Protein 3NMR (pdb70)

Sequence (165 aa):
SDAIKFVGQVPRTWSEKDLRELFEQYGAVYEINVLRDRSQNPPQSKGCCFVTFYTRKAALEAQNALHNKVLPGHHPIQKPADSEKNNAVEDRKLFIGISKKCTENDIRVFSSFGQIEECRILRGPDGLSRGCAFVTFTTRAAQTAIKAHQAQTEGCSSPVVKFAD

GO terms:
  GO:0005515 protein binding (F, IPI)
  GO:0097356 perinucleolar compartment (C, IDA)
  GO:0005634 nucleus (C, IDA)
  GO:0010494 cytoplasmic stress granule (C, IDA)
  GO:0003730 mRNA 3'-UTR binding (F, IDA)
  GO:0016441 post-transcriptional gene silencing (P, IDA)
  GO:0010628 positive regulation of gene expression (P, IMP)
  GO:0010629 negative regulation of gene expression (P, IMP)
  GO:0050727 regulation of inflammatory response (P, IMP)
  GO:0003723 RNA binding (F, IDA)
  GO:0043484 regulation of RNA splicing (P, IDA)
  GO:0005634 nucleus (C, TAS)
  GO:0003723 RNA binding (F, TAS)
  GO:0006397 mRNA processing (P, TAS)
  GO:0003729 mRNA binding (F, IDA)
  GO:0005654 nucleoplasm (C, IDA)
  GO:0036002 pre-mRNA binding (F, IDA)
  GO:0042835 BRE binding (F, IDA)
  GO:0006376 mRNA splice site recognition (P, IDA)
  GO:0016020 membrane (C, HDA)

Nearest PDB structures (foldseek):
  3nnc-assembly1_A  TM=1.005E+00  e=6.918E-32  Homo sapiens
  4lmz-assembly1_A  TM=9.917E-01  e=1.136E-26  Homo sapiens
  3nnh-assembly1_C  TM=9.851E-01  e=3.647E-14  Homo sapiens
  1cvj-assembly3_C  TM=4.191E-01  e=1.467E-10  Homo sapiens
  1up1-assembly1_A  TM=4.622E-01  e=4.272E-10  Homo sapiens

Foldseek 3Di:
DAKFKKKALADFPDDQVNVCVLLVVQAHWDDKAFDWDPPDPDITGPRMIMIMGRDVNSVVRSCVVFAQPRPPDDTTMHDTDPVVDDQPQLLQKKKFQADQVDDQVNVCVLVVVAAWPDKDFDADPVRTGPRMMMTGHPHSNLVVSQVCAQPACVVDPGRGIDRDD

Secondary structure (DSSP, 8-state):
---B--EES--TT--HHHHHHHHHTTS-EEEEEEEEE-SSSSPEEEEEEEEEESSHHHHHHHHHHH---------------GGG--S-GGGSEEEE---TT--HHHHH--GGGS-EEEEEEEE-TTS-EEEEEEEEESS---HHHHH---S-----S---EEE--

Radius of gyration: 23.55 Å; Cα contacts (8 Å, |Δi|>4): 307; chains: 1; bounding box: 34×36×66 Å

B-factor: mean 32.07, std 10.07, range [17.01, 76.95]

InterPro domains:
  IPR000504 RNA recognition motif domain [PF00076] (19-84)
  IPR000504 RNA recognition motif domain [PF00076] (110-174)
  IPR000504 RNA recognition motif domain [PF00076] (403-473)
  IPR000504 RNA recognition motif domain [PS50102] (16-99)
  IPR000504 RNA recognition motif domain [PS50102] (108-188)
  IPR000504 RNA recognition motif domain [PS50102] (401-479)
  IPR000504 RNA recognition motif domain [SM00360] (17-95)
  IPR000504 RNA recognition motif domain [SM00360] (109-184)
  IPR000504 RNA recognition motif domain [SM00360] (402-475)
  IPR012677 Nucleotide-binding alpha-beta plait domain superfamily [G3DSA:3.30.70.330] (4-104)
  IPR012677 Nucleotide-binding alpha-beta plait domain superfamily [G3DSA:3.30.70.330] (105-187)
  IPR012677 Nucleotide-binding alpha-beta plait domain superfamily [G3DSA:3.30.70.330] (378-485)
  IPR034196 CELF1/2, RNA recognition motif 1 [cd12631] (15-98)
  IPR034198 CELF1/2, RNA recognition motif 2 [cd12634] (107-187)
  IPR034199 CELF1/2, RNA recognition motif 3 [cd12638] (394-485)
  IPR035979 RNA-binding domain superfamily [SSF54928] (7-102)
  IPR035979 RNA-binding domain superfamily [SSF54928] (107-482)

CATH classification: 3.30.70.330 (+1 more: 3.30.70.330)

Organism: Homo sapiens (NCBI:txid9606)

Solvent-accessible surface area: 10587 Å² total

Structure (mmCIF, N/CA/C/O backbone):
data_3NMR
#
_entry.id   3NMR
#
_cell.length_a   47.548
_cell.length_b   70.012
_cell.length_c   132.209
_cell.angle_alpha   90.00
_cell.angle_beta   90.00
_cell.angle_gamma   90.00
#
_symmetry.space_group_name_H-M   'I 2 2 2'
#
loop_
_entity.id
_entity.type
_entity.pdbx_description
1 polymer 'CUGBP Elav-like family member 1'
2 polymer "RNA (5'-R(*GP*UP*UP*GP*UP*UP*UP*UP*GP*UP*UP*U)-3')"
3 water water
#
loop_
_atom_site.group_PDB
_atom_site.id
_atom_site.type_symbol
_atom_site.label_atom_id
_atom_site.label_alt_id
_atom_site.label_comp_id
_atom_site.label_asym_id
_atom_site.label_entity_id
_atom_site.label_seq_id
_atom_site.pdbx_PDB_ins_code
_atom_site.Cartn_x
_atom_site.Cartn_y
_atom_site.Cartn_z
_atom_site.occupancy
_atom_site.B_iso_or_equiv
_atom_site.auth_seq_id
_atom_site.auth_comp_id
_atom_site.auth_asym_id
_atom_site.auth_atom_id
_atom_site.pdbx_PDB_model_num
ATOM 1 N N . SER A 1 1 ? 10.336 5.265 86.529 1.00 46.45 13 SER A N 1
ATOM 2 C CA . SER A 1 1 ? 11.075 5.118 85.229 1.00 46.62 13 SER A CA 1
ATOM 3 C C . SER A 1 1 ? 12.594 5.111 85.381 1.00 45.51 13 SER A C 1
ATOM 4 O O . SER A 1 1 ? 13.102 4.659 86.394 1.00 46.68 13 SER A O 1
ATOM 7 N N . ASP A 1 2 ? 13.311 5.579 84.359 1.00 44.30 14 ASP A N 1
ATOM 8 C CA . ASP A 1 2 ? 14.784 5.659 84.373 1.00 42.85 14 ASP A CA 1
ATOM 9 C C . ASP A 1 2 ? 15.228 6.942 85.100 1.00 40.00 14 ASP A C 1
ATOM 10 O O . ASP A 1 2 ? 14.385 7.771 85.412 1.00 39.97 14 ASP A O 1
ATOM 15 N N . ALA A 1 3 ? 16.524 7.108 85.369 1.00 36.61 15 ALA A N 1
ATOM 16 C CA . ALA A 1 3 ? 16.988 8.162 86.283 1.00 34.47 15 ALA A CA 1
ATOM 17 C C . ALA A 1 3 ? 16.762 9.543 85.700 1.00 32.34 15 ALA A C 1
ATOM 18 O O . ALA A 1 3 ? 16.849 9.735 84.490 1.00 31.04 15 ALA A O 1
ATOM 20 N N . ILE A 1 4 ? 16.470 10.520 86.552 1.00 30.20 16 ILE A N 1
ATOM 21 C CA . ILE A 1 4 ? 16.246 11.860 86.032 1.00 29.06 16 ILE A CA 1
ATOM 22 C C . ILE A 1 4 ? 16.608 12.929 87.054 1.00 28.12 16 ILE A C 1
ATOM 23 O O . ILE A 1 4 ? 16.352 12.780 88.252 1.00 26.53 16 ILE A O 1
ATOM 28 N N . LYS A 1 5 ? 17.252 13.981 86.550 1.00 26.55 17 LYS A N 1
ATOM 29 C CA . LYS A 1 5 ? 17.723 15.076 87.390 1.00 25.79 17 LYS A CA 1
ATOM 30 C C . LYS A 1 5 ? 16.741 16.239 87.301 1.00 24.54 17 LYS A C 1
ATOM 31 O O . LYS A 1 5 ? 16.399 16.709 86.210 1.00 24.50 17 LYS A O 1
ATOM 45 N N . PHE A 1 7 ? 15.619 20.132 88.571 1.00 20.74 19 PHE A N 1
ATOM 46 C CA . PHE A 1 7 ? 16.007 21.428 89.139 1.00 20.18 19 PHE A CA 1
ATOM 47 C C . PHE A 1 7 ? 14.938 21.905 90.102 1.00 20.00 19 PHE A C 1
ATOM 48 O O . PHE A 1 7 ? 13.742 21.865 89.783 1.00 20.51 19 PHE A O 1
ATOM 56 N N . VAL A 1 8 ? 15.373 22.375 91.269 1.00 20.06 20 VAL A N 1
ATOM 57 C CA . VAL A 1 8 ? 14.464 22.792 92.326 1.00 20.15 20 VAL A CA 1
ATOM 58 C C . VAL A 1 8 ? 14.796 24.184 92.839 1.00 20.44 20 VAL A C 1
ATOM 59 O O . VAL A 1 8 ? 15.912 24.417 93.312 1.00 20.79 20 VAL A O 1
ATOM 63 N N . GLY A 1 9 ? 13.825 25.092 92.759 1.00 21.02 21 GLY A N 1
ATOM 64 C CA . GLY A 1 9 ? 13.996 26.474 93.231 1.00 21.24 21 GLY A CA 1
ATOM 65 C C . GLY A 1 9 ? 13.163 26.748 94.475 1.00 21.80 21 GLY A C 1
ATOM 66 O O . GLY A 1 9 ? 12.300 25.932 94.847 1.00 21.79 21 GLY A O 1
ATOM 67 N N . GLN A 1 10 ? 13.371 27.923 95.075 1.00 21.86 22 GLN A N 1
ATOM 68 C CA . GLN A 1 10 ? 12.764 28.310 96.354 1.00 22.22 22 GLN A CA 1
ATOM 69 C C . GLN A 1 10 ? 13.164 27.372 97.497 1.00 22.28 22 GLN A C 1
ATOM 70 O O . GLN A 1 10 ? 12.352 27.041 98.372 1.00 22.59 22 GLN A O 1
ATOM 76 N N . VAL A 1 11 ? 14.433 26.969 97.465 1.00 21.84 23 VAL A N 1
ATOM 77 C CA . VAL A 1 11 ? 15.101 26.261 98.544 1.00 21.69 23 VAL A CA 1
ATOM 78 C C . VAL A 1 11 ? 15.873 27.265 99.380 1.00 21.48 23 VAL A C 1
ATOM 79 O O . VAL A 1 11 ? 16.692 28.027 98.858 1.00 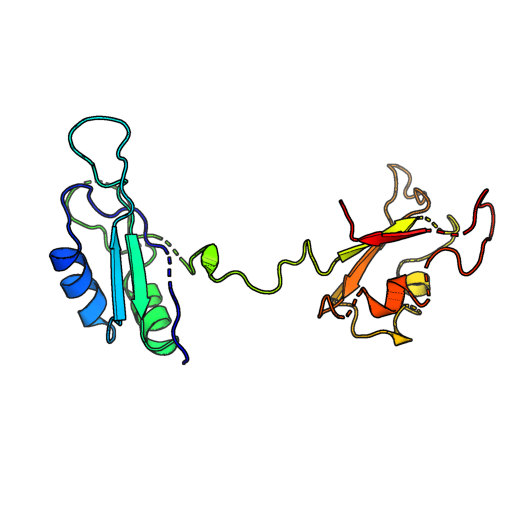20.48 23 VAL A O 1
ATOM 83 N N . PRO A 1 12 ? 15.608 27.278 100.688 1.00 21.27 24 PRO A N 1
ATOM 84 C CA . PRO A 1 12 ? 16.326 28.224 101.517 1.00 21.38 24 PRO A CA 1
ATOM 85 C C . PRO A 1 12 ? 17.847 28.124 101.377 1.00 21.52 24 PRO A C 1
ATOM 86 O O . PRO A 1 12 ? 18.409 27.023 101.319 1.00 21.15 24 PRO A O 1
ATOM 90 N N . ARG A 1 13 ? 18.506 29.278 101.285 1.00 21.90 25 ARG A N 1
ATOM 91 C CA . ARG A 1 13 ? 19.961 29.312 101.150 1.00 22.58 25 ARG A CA 1
ATOM 92 C C . ARG A 1 13 ? 20.680 28.630 102.314 1.00 22.85 25 ARG A C 1
ATOM 93 O O . ARG A 1 13 ? 21.832 28.221 102.186 1.00 23.06 25 ARG A O 1
ATOM 101 N N . THR A 1 14 ? 20.020 28.511 103.454 1.00 23.42 26 THR A N 1
ATOM 102 C CA . THR A 1 14 ? 20.628 27.863 104.607 1.00 24.96 26 THR A CA 1
ATOM 103 C C . THR A 1 14 ? 20.582 26.331 104.545 1.00 24.92 26 THR A C 1
ATOM 104 O O . THR A 1 14 ? 21.211 25.647 105.355 1.00 25.31 26 THR A O 1
ATOM 108 N N . TRP A 1 15 ? 19.841 25.778 103.601 1.00 24.74 27 TRP A N 1
ATOM 109 C CA . TRP A 1 15 ? 19.707 24.332 103.526 1.00 25.03 27 TRP A CA 1
ATOM 110 C C . TRP A 1 15 ? 20.922 23.698 102.851 1.00 25.56 27 TRP A C 1
ATOM 111 O O . TRP A 1 15 ? 21.461 24.234 101.889 1.00 25.34 27 TRP A O 1
ATOM 122 N N . SER A 1 16 ? 21.363 22.552 103.355 1.00 25.23 28 SER A N 1
ATOM 123 C CA . SER A 1 16 ? 22.414 21.831 102.679 1.00 25.50 28 SER A CA 1
ATOM 124 C C . SER A 1 16 ? 21.847 20.578 102.057 1.00 24.98 28 SER A C 1
ATOM 125 O O . SER A 1 16 ? 20.655 20.283 102.163 1.00 24.32 28 SER A O 1
ATOM 128 N N . GLU A 1 17 ? 22.736 19.846 101.404 1.00 24.46 29 GLU A N 1
ATOM 129 C CA . GLU A 1 17 ? 22.404 18.595 100.767 1.00 24.26 29 GLU A CA 1
ATOM 130 C C . GLU A 1 17 ? 21.705 17.646 101.749 1.00 24.77 29 GLU A C 1
ATOM 131 O O . GLU A 1 17 ? 20.755 16.926 101.383 1.00 23.74 29 GLU A O 1
ATOM 137 N N . LYS A 1 18 ? 22.165 17.637 102.997 1.00 25.03 30 LYS A N 1
ATOM 138 C CA . LYS A 1 18 ? 21.589 16.711 103.969 1.00 26.41 30 LYS A CA 1
ATOM 139 C C . LYS A 1 18 ? 20.100 16.974 104.176 1.00 25.95 30 LYS A C 1
ATOM 140 O O . LYS A 1 18 ? 19.281 16.052 104.093 1.00 25.27 30 LYS A O 1
ATOM 146 N N . ASP A 1 19 ? 19.754 18.242 104.393 1.00 25.87 31 ASP A N 1
ATOM 147 C CA . ASP A 1 19 ? 18.358 18.678 104.550 1.00 25.46 31 ASP A CA 1
ATOM 148 C C . ASP A 1 19 ? 17.522 18.339 103.310 1.00 24.79 31 ASP A C 1
ATOM 149 O O . ASP A 1 19 ? 16.371 17.889 103.403 1.00 24.96 31 ASP A O 1
ATOM 154 N N . LEU A 1 20 ? 18.091 18.565 102.137 1.00 23.64 32 LEU A N 1
ATOM 155 C CA . LEU A 1 20 ? 17.381 18.264 100.906 1.00 23.11 32 LEU A CA 1
ATOM 156 C C . LEU A 1 20 ? 17.150 16.759 100.678 1.00 23.42 32 LEU A C 1
ATOM 157 O O . LEU A 1 20 ? 16.068 16.359 100.250 1.00 22.05 32 LEU A O 1
ATOM 162 N N . ARG A 1 21 ? 18.171 15.943 100.926 1.00 24.08 33 ARG A N 1
ATOM 163 C CA . ARG A 1 21 ? 18.022 14.491 100.786 1.00 25.04 33 ARG A CA 1
ATOM 164 C C . ARG A 1 21 ? 16.838 14.008 101.617 1.00 25.80 33 ARG A C 1
ATOM 165 O O . ARG A 1 21 ? 15.984 13.265 101.123 1.00 26.39 33 ARG A O 1
ATOM 173 N N . GLU A 1 22 ? 16.784 14.449 102.870 1.00 26.61 34 GLU A N 1
ATOM 174 C CA . GLU A 1 22 ? 15.690 14.140 103.787 1.00 28.11 34 GLU A CA 1
ATOM 175 C C . GLU A 1 22 ? 14.317 14.523 103.229 1.00 27.28 34 GLU A C 1
ATOM 176 O O . GLU A 1 22 ? 13.347 13.774 103.354 1.00 26.97 34 GLU A O 1
ATOM 182 N N . LEU A 1 23 ? 14.215 15.712 102.648 1.00 25.51 35 LEU A N 1
ATOM 183 C CA . LEU A 1 23 ? 12.939 16.162 102.087 1.00 25.25 35 LEU A CA 1
ATOM 184 C C . LEU A 1 23 ? 12.494 15.271 100.926 1.00 24.27 35 LEU A C 1
ATOM 185 O O . LEU A 1 23 ? 11.334 14.815 100.872 1.00 24.72 35 LEU A O 1
ATOM 190 N N . PHE A 1 24 ? 13.414 15.011 100.001 1.00 23.18 36 PHE A N 1
ATOM 191 C CA . PHE A 1 24 ? 13.063 14.335 98.765 1.00 22.76 36 PHE A CA 1
ATOM 192 C C . PHE A 1 24 ? 12.853 12.844 98.953 1.00 23.16 36 PHE A C 1
ATOM 193 O O . PHE A 1 24 ? 12.054 12.243 98.222 1.00 22.84 36 PHE A O 1
ATOM 201 N N . GLU A 1 25 ? 13.567 12.271 99.925 1.00 23.33 37 GLU A N 1
ATOM 202 C CA . GLU A 1 25 ? 13.500 10.834 100.172 1.00 24.23 37 GLU A CA 1
ATOM 203 C C . GLU A 1 25 ? 12.127 10.412 100.684 1.00 24.84 37 GLU A C 1
ATOM 204 O O . GLU A 1 25 ? 11.776 9.237 100.620 1.00 24.11 37 GLU A O 1
ATOM 210 N N . GLN A 1 26 ? 11.339 11.372 101.158 1.00 25.98 38 GLN A N 1
ATOM 211 C CA . GLN A 1 26 ? 9.927 11.110 101.468 1.00 27.79 38 GLN A CA 1
ATOM 212 C C . GLN A 1 26 ? 9.151 10.560 100.289 1.00 27.31 38 GLN A C 1
ATOM 213 O O . GLN A 1 26 ? 8.143 9.864 100.476 1.00 27.95 38 GLN A O 1
ATOM 219 N N . TYR A 1 27 ? 9.586 10.891 99.077 1.00 27.09 39 TYR A N 1
ATOM 220 C CA . TYR A 1 27 ? 8.791 10.604 97.889 1.00 27.38 39 TYR A CA 1
ATOM 221 C C . TYR A 1 27 ? 9.389 9.501 97.032 1.00 26.81 39 TYR A C 1
ATOM 2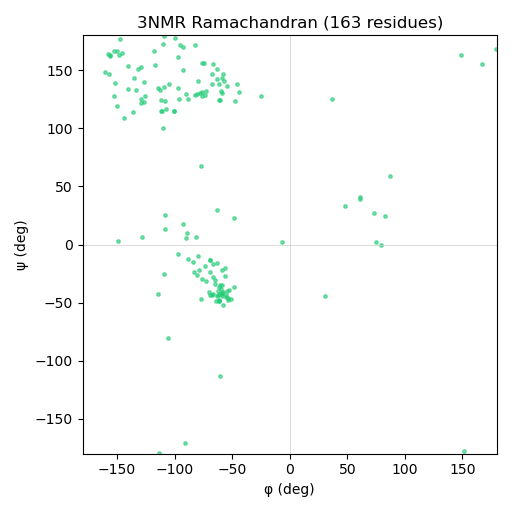22 O O . TYR A 1 27 ? 8.681 8.803 96.309 1.00 27.58 39 TYR A O 1
ATOM 231 N N . GLY A 1 28 ? 10.694 9.323 97.123 1.00 26.25 40 GLY A N 1
ATOM 232 C CA . GLY A 1 28 ? 11.357 8.287 96.356 1.00 25.80 40 GLY A CA 1
ATOM 233 C C . GLY A 1 28 ? 12.851 8.298 96.621 1.00 25.56 40 GLY A C 1
ATOM 234 O O . GLY A 1 28 ? 13.374 9.265 97.192 1.00 25.87 40 GLY A O 1
ATOM 235 N N . ALA A 1 29 ? 13.534 7.248 96.176 1.00 24.70 41 ALA A N 1
ATOM 236 C CA . ALA A 1 29 ? 14.967 7.089 96.406 1.00 24.88 41 ALA A CA 1
ATOM 237 C C . ALA A 1 29 ? 15.756 8.149 95.645 1.00 24.46 41 ALA A C 1
ATOM 238 O O . ALA A 1 29 ? 15.474 8.429 94.476 1.00 24.28 41 ALA A O 1
ATOM 240 N N . VAL A 1 30 ? 16.762 8.700 96.308 1.00 24.48 42 VAL A N 1
ATOM 241 C CA . VAL A 1 30 ? 17.575 9.763 95.721 1.00 24.30 42 VAL A CA 1
ATOM 242 C C . VAL A 1 30 ? 18.988 9.283 95.434 1.00 25.03 42 VAL A C 1
ATOM 243 O O . VAL A 1 30 ? 19.688 8.779 96.319 1.00 25.00 42 VAL A O 1
ATOM 247 N N . TYR A 1 31 ? 19.405 9.431 94.181 1.00 26.16 43 TYR A N 1
ATOM 248 C CA . TYR A 1 31 ? 20.773 9.094 93.792 1.00 27.11 43 TYR A CA 1
ATOM 249 C C . TYR A 1 31 ? 21.754 10.170 94.229 1.00 26.93 43 TYR A C 1
ATOM 250 O O . TYR A 1 31 ? 22.792 9.876 94.808 1.00 26.04 43 TYR A O 1
ATOM 259 N N . GLU A 1 32 ? 21.418 11.433 93.975 1.00 26.98 44 GLU A N 1
ATOM 260 C CA . GLU A 1 32 ? 22.352 12.499 94.264 1.00 27.46 44 GLU A CA 1
ATOM 261 C C . GLU A 1 32 ? 21.627 13.828 94.455 1.00 26.08 44 GLU A C 1
ATOM 262 O O . GLU A 1 32 ? 20.598 14.064 93.840 1.00 23.70 44 GLU A O 1
ATOM 268 N N . ILE A 1 33 ? 22.175 14.656 95.336 1.00 25.60 45 ILE A N 1
ATOM 269 C CA . ILE A 1 33 ? 21.711 16.023 95.545 1.00 25.59 45 ILE A CA 1
ATOM 270 C C . ILE A 1 33 ? 22.924 16.944 95.392 1.00 25.38 45 ILE A C 1
ATOM 271 O O . ILE A 1 33 ? 24.029 16.619 95.844 1.00 24.83 45 ILE A O 1
ATOM 276 N N . ASN A 1 34 ? 22.712 18.083 94.744 1.00 25.11 46 ASN A N 1
ATOM 277 C CA . ASN A 1 34 ? 23.776 19.042 94.481 1.00 25.40 46 ASN A CA 1
ATOM 278 C C . ASN A 1 34 ? 23.180 20.436 94.596 1.00 23.56 46 ASN A C 1
ATOM 279 O O . ASN A 1 34 ? 22.374 20.824 93.754 1.00 23.13 46 ASN A O 1
ATOM 284 N N . VAL A 1 35 ? 23.540 21.154 95.652 1.00 22.39 47 VAL A N 1
ATOM 285 C CA . VAL A 1 35 ? 23.096 22.540 95.813 1.00 21.13 47 VAL A CA 1
ATOM 286 C C . VAL A 1 35 ? 23.923 23.392 94.865 1.00 20.53 47 VAL A C 1
ATOM 287 O O . VAL A 1 35 ? 25.144 23.258 94.820 1.00 20.70 47 VAL A O 1
ATOM 291 N N . LEU A 1 36 ? 23.277 24.257 94.092 1.00 20.35 48 LEU A N 1
ATOM 292 C CA . LEU A 1 36 ? 24.004 25.137 93.189 1.00 19.81 48 LEU A CA 1
ATOM 293 C C . LEU A 1 36 ? 24.677 26.211 94.024 1.00 19.22 48 LEU A C 1
ATOM 294 O O . LEU A 1 36 ? 24.020 26.865 94.845 1.00 18.83 48 LEU A O 1
ATOM 299 N N . ARG A 1 37 ? 25.980 26.398 93.817 1.00 18.07 49 ARG A N 1
ATOM 300 C CA . ARG A 1 37 ? 26.723 27.356 94.628 1.00 18.44 49 ARG A CA 1
ATOM 301 C C . ARG A 1 37 ? 27.324 28.521 93.841 1.00 18.03 49 ARG A C 1
ATOM 302 O O . ARG A 1 37 ? 27.568 28.412 92.644 1.00 17.65 49 ARG A O 1
ATOM 310 N N . ASP A 1 38 ? 27.519 29.620 94.570 1.00 17.59 50 ASP A N 1
ATOM 311 C CA . ASP A 1 38 ? 28.147 30.852 94.118 1.00 18.16 50 ASP A CA 1
ATOM 312 C C . ASP A 1 38 ? 29.487 30.983 94.850 1.00 17.81 50 ASP A C 1
ATOM 313 O O . ASP A 1 38 ? 29.531 31.097 96.095 1.00 17.13 50 ASP A O 1
ATOM 318 N N . ARG A 1 39 ? 30.571 30.920 94.080 1.00 18.00 51 ARG A N 1
ATOM 319 C CA . ARG A 1 39 ? 31.935 31.062 94.620 1.00 18.94 51 ARG A CA 1
ATOM 320 C C . ARG A 1 39 ? 32.599 32.393 94.250 1.00 19.40 51 ARG A C 1
ATOM 321 O O . ARG A 1 39 ? 33.826 32.511 94.213 1.00 20.28 51 ARG A O 1
ATOM 329 N N . SER A 1 40 ? 31.797 33.418 93.990 1.00 20.12 52 SER A N 1
ATOM 330 C CA . SER A 1 40 ? 32.361 34.693 93.550 1.00 20.14 52 SER A CA 1
ATOM 331 C C . SER A 1 40 ? 33.184 35.377 94.625 1.00 21.31 52 SER A C 1
ATOM 332 O O . SER A 1 40 ? 34.094 36.140 94.300 1.00 21.84 52 SER A O 1
ATOM 335 N N . GLN A 1 41 ? 32.860 35.127 95.888 1.00 21.21 53 GLN A N 1
ATOM 336 C CA . GLN A 1 41 ? 33.656 35.645 96.996 1.00 22.40 53 GLN A CA 1
ATOM 337 C C . GLN A 1 41 ? 33.604 34.643 98.131 1.00 23.00 53 GLN A C 1
ATOM 338 O O . GLN A 1 41 ? 32.944 33.621 98.023 1.00 22.99 53 GLN A O 1
ATOM 344 N N . ASN A 1 42 ? 34.334 34.922 99.202 1.00 24.01 54 ASN A N 1
ATOM 345 C CA . ASN A 1 42 ? 34.387 34.051 100.363 1.00 24.93 54 ASN A CA 1
ATOM 346 C C . ASN A 1 42 ? 33.318 34.395 101.394 1.00 24.58 54 ASN A C 1
ATOM 347 O O . ASN A 1 42 ? 33.170 35.559 101.773 1.00 25.47 54 ASN A O 1
ATOM 352 N N . PRO A 1 43 ? 32.540 33.398 101.847 1.00 24.38 55 PRO A N 1
ATOM 353 C CA . PRO A 1 43 ? 32.595 31.989 101.482 1.00 23.92 55 PRO A CA 1
ATOM 354 C C . PRO A 1 43 ? 31.663 31.618 100.331 1.00 23.59 55 PRO A C 1
ATOM 355 O O . PRO A 1 43 ? 30.802 32.412 99.983 1.00 22.70 55 PRO A O 1
ATOM 359 N N . PRO A 1 44 ? 31.797 30.392 99.785 1.00 23.00 56 PRO A N 1
ATOM 360 C CA . PRO A 1 44 ? 30.833 29.915 98.818 1.00 22.64 56 PRO A CA 1
ATOM 361 C C . PRO A 1 44 ? 29.449 29.930 99.440 1.00 22.46 56 PRO A C 1
ATOM 362 O O . PRO A 1 44 ? 29.299 29.722 100.648 1.00 23.05 56 PRO A O 1
ATOM 366 N N . GLN A 1 45 ? 28.444 30.188 98.618 1.00 21.70 57 GLN A N 1
ATOM 367 C CA . GLN A 1 45 ? 27.102 30.368 99.108 1.00 22.09 57 GLN A CA 1
ATOM 368 C C . GLN A 1 45 ? 26.128 29.610 98.233 1.00 20.42 57 GLN A C 1
ATOM 369 O O . GLN A 1 45 ? 26.284 29.572 97.012 1.00 20.37 57 GLN A O 1
ATOM 375 N N . SER A 1 46 ? 25.100 29.047 98.856 1.00 19.23 58 SER A N 1
ATOM 376 C CA . SER A 1 46 ? 23.963 28.501 98.119 1.00 17.65 58 SER A CA 1
ATOM 377 C C . SER A 1 46 ? 23.226 29.548 97.295 1.00 17.60 58 SER A C 1
ATOM 378 O O . SER A 1 46 ? 22.944 30.654 97.774 1.00 17.06 58 SER A O 1
ATOM 381 N N . LYS A 1 47 ? 22.852 29.164 96.078 1.00 17.01 59 LYS A N 1
ATOM 382 C CA . LYS A 1 47 ? 22.065 30.010 95.194 1.00 17.60 59 LYS A CA 1
ATOM 383 C C . LYS A 1 47 ? 20.569 29.799 95.388 1.00 17.79 59 LYS A C 1
ATOM 384 O O . LYS A 1 47 ? 19.764 30.341 94.650 1.00 17.95 59 LYS A O 1
ATOM 390 N N . GLY A 1 48 ? 20.195 28.996 96.375 1.00 17.77 60 GLY A N 1
ATOM 391 C CA . GLY A 1 48 ? 18.782 28.897 96.756 1.00 18.33 60 GLY A CA 1
ATOM 392 C C . GLY A 1 48 ? 18.049 27.936 95.859 1.00 18.72 60 GLY A C 1
ATOM 393 O O . GLY A 1 48 ? 16.834 28.027 95.683 1.00 19.95 60 GLY A O 1
ATOM 394 N N . CYS A 1 49 ? 18.808 27.015 95.279 1.00 19.37 61 CYS A N 1
ATOM 395 C CA . CYS A 1 49 ? 18.273 25.992 94.393 1.00 19.13 61 CYS A CA 1
ATOM 396 C C . CYS A 1 49 ? 19.216 24.796 94.383 1.00 19.15 61 CYS A C 1
ATOM 397 O O . CYS A 1 49 ? 20.382 24.877 94.800 1.00 19.59 61 CYS A O 1
ATOM 400 N N . CYS A 1 50 ? 18.707 23.668 93.913 1.00 19.07 62 CYS A N 1
ATOM 401 C CA . CYS A 1 50 ? 19.505 22.443 93.914 1.00 19.34 62 CYS A CA 1
ATOM 402 C C . CYS A 1 50 ? 19.100 21.553 92.751 1.00 19.27 62 CYS A C 1
ATOM 403 O O . CYS A 1 50 ? 18.078 21.791 92.104 1.00 18.75 62 CYS A O 1
ATOM 406 N N . PHE A 1 51 ? 19.928 20.545 92.480 1.00 19.66 63 PHE A N 1
ATOM 407 C CA . PHE A 1 51 ? 19.571 19.474 91.590 1.00 20.26 63 PHE A CA 1
ATOM 408 C C . PHE A 1 51 ? 19.366 18.238 92.448 1.00 20.32 63 PHE A C 1
ATOM 409 O O . PHE A 1 51 ? 20.163 17.956 93.343 1.00 20.84 63 PHE A O 1
ATOM 417 N N . VAL A 1 52 ? 18.296 17.515 92.176 1.00 21.01 64 VAL A N 1
ATOM 418 C CA . VAL A 1 52 ? 18.098 16.205 92.817 1.00 20.79 64 VAL A CA 1
ATOM 419 C C . VAL A 1 52 ? 17.884 15.185 91.715 1.00 21.57 64 VAL A C 1
ATOM 420 O O . VAL A 1 52 ? 17.046 15.366 90.831 1.00 21.61 64 VAL A O 1
ATOM 424 N N . THR A 1 53 ? 18.661 14.111 91.774 1.00 21.90 65 THR A N 1
ATOM 425 C CA . THR A 1 53 ? 18.567 13.063 90.770 1.00 22.87 65 THR A CA 1
ATOM 426 C C . THR A 1 53 ? 17.893 11.883 91.448 1.00 23.21 65 THR A C 1
ATOM 427 O O . THR A 1 53 ? 18.407 11.378 92.443 1.00 22.76 65 THR A O 1
AT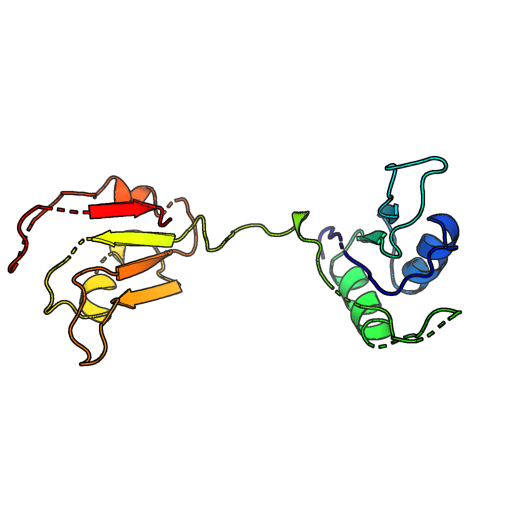OM 431 N N . PHE A 1 54 ? 16.717 11.518 90.949 1.00 23.89 66 PHE A N 1
ATOM 432 C CA . PHE A 1 54 ? 15.988 10.359 91.436 1.00 25.06 66 PHE A CA 1
ATOM 433 C C . PHE A 1 54 ? 16.354 9.155 90.585 1.00 26.06 66 PHE A C 1
ATOM 434 O O . PHE A 1 54 ? 16.637 9.298 89.4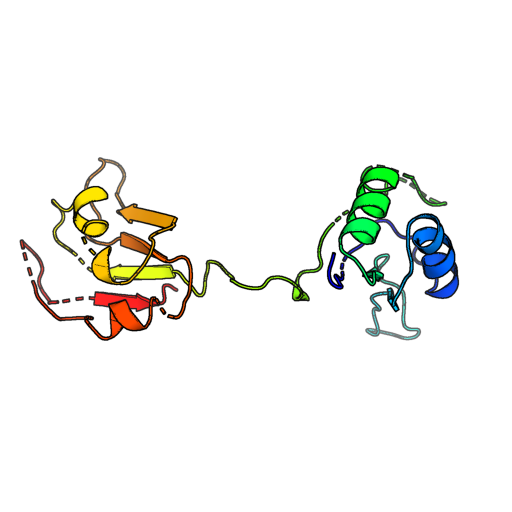01 1.00 26.27 66 PHE A O 1
ATOM 442 N N . TYR A 1 55 ? 16.314 7.966 91.177 1.00 27.01 67 TYR A N 1
ATOM 443 C CA . TYR A 1 55 ? 16.575 6.744 90.413 1.00 27.90 67 TYR A CA 1
ATOM 444 C C . TYR A 1 55 ? 15.516 6.481 89.339 1.00 27.95 67 TYR A C 1
ATOM 445 O O . TYR A 1 55 ? 15.808 5.906 88.291 1.00 27.97 67 TYR A O 1
ATOM 454 N N . THR A 1 56 ? 14.285 6.908 89.579 1.00 28.35 68 THR A N 1
ATOM 455 C CA . THR A 1 56 ? 13.215 6.604 88.654 1.00 29.24 68 THR A CA 1
ATOM 456 C C . THR A 1 56 ? 12.401 7.840 88.319 1.00 29.80 68 THR A C 1
ATOM 457 O O . THR A 1 56 ? 12.259 8.740 89.135 1.00 28.95 68 THR A O 1
ATOM 461 N N . ARG A 1 57 ? 11.823 7.861 87.125 1.00 31.34 69 ARG A N 1
ATOM 462 C CA . ARG A 1 57 ? 10.947 8.964 86.759 1.00 32.24 69 ARG A CA 1
ATOM 463 C C . ARG A 1 57 ? 9.719 8.980 87.634 1.00 31.69 69 ARG A C 1
ATOM 464 O O . ARG A 1 57 ? 9.182 10.039 87.943 1.00 30.71 69 ARG A O 1
ATOM 472 N N . LYS A 1 58 ? 9.258 7.797 88.030 1.00 31.17 70 LYS A N 1
ATOM 473 C CA . LYS A 1 58 ? 8.069 7.718 88.866 1.00 31.27 70 LYS A CA 1
ATOM 474 C C . LYS A 1 58 ? 8.295 8.499 90.155 1.00 30.17 70 LYS A C 1
ATOM 475 O O . LYS A 1 58 ? 7.428 9.241 90.611 1.00 30.20 70 LYS A O 1
ATOM 481 N N . ALA A 1 59 ? 9.464 8.315 90.756 1.00 29.66 71 ALA A N 1
ATOM 482 C CA . ALA A 1 59 ? 9.805 9.022 91.990 1.00 29.47 71 ALA A CA 1
ATOM 483 C C . ALA A 1 59 ? 9.829 10.535 91.782 1.00 28.98 71 ALA A C 1
ATOM 484 O O . ALA A 1 59 ? 9.273 11.309 92.569 1.00 28.65 71 ALA A O 1
ATOM 486 N N . ALA A 1 60 ? 10.505 10.953 90.721 1.00 28.22 72 ALA A N 1
ATOM 487 C CA . ALA A 1 60 ? 10.575 12.366 90.380 1.00 28.13 72 ALA A CA 1
ATOM 488 C C . ALA A 1 60 ? 9.182 12.973 90.239 1.00 28.55 72 ALA A C 1
ATOM 489 O O . ALA A 1 60 ? 8.924 14.070 90.725 1.00 27.87 72 ALA A O 1
ATOM 491 N N . LEU A 1 61 ? 8.277 12.256 89.576 1.00 29.50 73 LEU A N 1
ATOM 492 C CA . LEU A 1 61 ? 6.941 12.795 89.335 1.00 30.36 73 LEU A CA 1
ATOM 493 C C . LEU A 1 61 ? 6.148 12.862 90.630 1.00 30.30 73 LEU A C 1
ATOM 494 O O . LEU A 1 61 ? 5.434 13.825 90.902 1.00 30.87 73 LEU A O 1
ATOM 499 N N . GLU A 1 62 ? 6.270 11.836 91.454 1.00 30.39 74 GLU A N 1
ATOM 500 C CA . GLU A 1 62 ? 5.576 11.859 92.728 1.00 30.69 74 GLU A CA 1
ATOM 501 C C . GLU A 1 62 ? 6.062 13.008 93.613 1.00 29.70 74 GLU A C 1
ATOM 502 O O . GLU A 1 62 ? 5.266 13.680 94.257 1.00 28.88 74 GLU A O 1
ATOM 508 N N . ALA A 1 63 ? 7.362 13.263 93.609 1.00 29.51 75 ALA A N 1
ATOM 509 C CA . ALA A 1 63 ? 7.903 14.383 94.367 1.00 29.29 75 ALA A CA 1
ATOM 510 C C . ALA A 1 63 ? 7.355 15.695 93.814 1.00 29.44 75 ALA A C 1
ATOM 511 O O . ALA A 1 63 ? 6.953 16.589 94.563 1.00 28.62 75 ALA A O 1
ATOM 513 N N . GLN A 1 64 ? 7.340 15.800 92.492 1.00 30.23 76 GLN A N 1
ATOM 514 C CA . GLN A 1 64 ? 6.870 17.019 91.832 1.00 31.27 76 GLN A CA 1
ATOM 515 C C . GLN A 1 64 ? 5.408 17.272 92.186 1.00 31.79 76 GLN A C 1
ATOM 516 O O . GLN A 1 64 ? 5.019 18.374 92.587 1.00 31.16 76 GLN A O 1
ATOM 522 N N . ASN A 1 65 ? 4.585 16.237 92.051 1.00 32.37 77 ASN A N 1
ATOM 523 C CA . ASN A 1 65 ? 3.171 16.390 92.368 1.00 32.72 77 ASN A CA 1
ATOM 524 C C . ASN A 1 65 ? 2.970 16.807 93.825 1.00 32.41 77 ASN A C 1
ATOM 525 O O . ASN A 1 65 ? 2.132 17.663 94.120 1.00 33.16 77 ASN A O 1
ATOM 530 N N . ALA A 1 66 ? 3.774 16.256 94.732 1.00 31.48 78 ALA A N 1
ATOM 531 C CA . ALA A 1 66 ? 3.648 16.572 96.148 1.00 30.64 78 ALA A CA 1
ATOM 532 C C . ALA A 1 66 ? 4.139 17.981 96.505 1.00 30.13 78 ALA A C 1
ATOM 533 O O . ALA A 1 66 ? 3.622 18.601 97.433 1.00 30.10 78 ALA A O 1
ATOM 535 N N . LEU A 1 67 ? 5.139 18.474 95.779 1.00 29.08 79 LEU A N 1
ATOM 536 C CA . LEU A 1 67 ? 5.902 19.648 96.215 1.00 28.46 79 LEU A CA 1
ATOM 537 C C . LEU A 1 67 ? 5.744 20.881 95.338 1.00 28.23 79 LEU A C 1
ATOM 538 O O . LEU A 1 67 ? 5.659 21.990 95.858 1.00 28.20 79 LEU A O 1
ATOM 543 N N . HIS A 1 68 ? 5.754 20.698 94.022 1.00 28.19 80 HIS A N 1
ATOM 544 C CA . HIS A 1 68 ? 5.786 21.837 93.107 1.00 28.15 80 HIS A CA 1
ATOM 545 C C . HIS A 1 68 ? 4.543 22.692 93.305 1.00 28.90 80 HIS A C 1
ATOM 546 O O . HIS A 1 68 ? 3.412 22.206 93.233 1.00 28.30 80 HIS A O 1
ATOM 553 N N . ASN A 1 69 ? 4.770 23.967 93.585 1.00 29.77 81 ASN A N 1
ATOM 554 C CA . ASN A 1 69 ? 3.692 24.918 93.797 1.00 31.01 81 ASN A CA 1
ATOM 555 C C . ASN A 1 69 ? 2.807 24.542 94.965 1.00 31.57 81 ASN A C 1
ATOM 556 O O . ASN A 1 69 ? 1.688 25.022 95.062 1.00 32.26 81 ASN A O 1
ATOM 569 N N . LYS A 1 71 ? 4.463 23.083 98.474 1.00 31.08 83 LYS A N 1
ATOM 570 C CA . LYS A 1 71 ? 5.133 23.186 99.753 1.00 30.87 83 LYS A CA 1
ATOM 571 C C . LYS A 1 71 ? 5.992 24.443 99.833 1.00 30.11 83 LYS A C 1
ATOM 572 O O . LYS A 1 71 ? 6.824 24.677 98.955 1.00 29.01 83 LYS A O 1
ATOM 578 N N . VAL A 1 72 ? 5.783 25.229 100.886 1.00 29.28 84 VAL A N 1
ATOM 579 C CA . VAL A 1 72 ? 6.609 26.404 101.157 1.00 29.56 84 VAL A CA 1
ATOM 580 C C . VAL A 1 72 ? 7.611 26.031 102.237 1.00 29.72 84 VAL A C 1
ATOM 581 O O . VAL A 1 72 ? 7.227 25.716 103.372 1.00 29.69 84 VAL A O 1
ATOM 585 N N . LEU A 1 73 ? 8.895 26.036 101.887 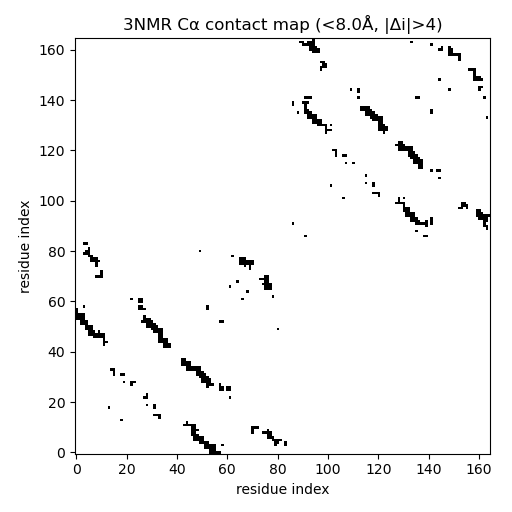1.00 29.49 85 LEU A N 1
ATOM 586 C CA . LEU A 1 73 ? 9.948 25.709 102.845 1.00 29.96 85 LEU A CA 1
ATOM 587 C C . LEU A 1 73 ? 10.134 26.881 103.812 1.00 30.43 85 LEU A C 1
ATOM 588 O O . LEU A 1 73 ? 9.783 28.012 103.494 1.00 30.25 85 LEU A O 1
ATOM 593 N N . PRO A 1 74 ? 10.671 26.614 105.010 1.00 31.41 86 PRO A N 1
ATOM 594 C CA . PRO A 1 74 ? 10.885 27.641 106.031 1.00 31.79 86 PRO A CA 1
ATOM 595 C C . PRO A 1 74 ? 11.549 28.919 105.535 1.00 31.72 86 PRO A C 1
ATOM 596 O O . PRO A 1 74 ? 12.630 28.882 104.943 1.00 31.62 86 PRO A O 1
ATOM 600 N N . GLY A 1 75 ? 10.873 30.044 105.763 1.00 31.57 87 GLY A N 1
ATOM 601 C CA . GLY A 1 75 ? 11.381 31.360 105.404 1.00 31.03 87 GLY A CA 1
ATOM 602 C C . GLY A 1 75 ? 11.053 31.773 103.989 1.00 30.87 87 GLY A C 1
ATOM 603 O O . GLY A 1 75 ? 11.203 32.941 103.641 1.00 31.46 87 GLY A O 1
ATOM 612 N N . HIS A 1 77 ? 8.843 32.710 100.649 1.00 29.24 89 HIS A N 1
ATOM 613 C CA . HIS A 1 77 ? 7.570 33.384 100.427 1.00 29.56 89 HIS A CA 1
ATOM 614 C C . HIS A 1 77 ? 6.882 32.839 99.192 1.00 29.72 89 HIS A C 1
ATOM 615 O O . HIS A 1 77 ? 5.822 33.334 98.800 1.00 30.29 89 HIS A O 1
ATOM 622 N N . HIS A 1 78 ? 7.491 31.830 98.575 1.00 28.77 90 HIS A N 1
ATOM 623 C CA . HIS A 1 78 ? 6.899 31.149 97.438 1.00 28.70 90 HIS A CA 1
ATOM 624 C C . HIS A 1 78 ? 7.195 29.663 97.573 1.00 27.78 90 HIS A C 1
ATOM 625 O O . HIS A 1 78 ? 8.185 29.287 98.201 1.00 26.63 90 HIS A O 1
ATOM 632 N N . PRO A 1 79 ? 6.331 28.822 96.988 1.00 26.82 91 PRO A N 1
ATOM 633 C CA . PRO A 1 79 ? 6.489 27.381 97.054 1.00 26.33 91 PRO A CA 1
ATOM 634 C C . PRO A 1 79 ? 7.576 26.870 96.130 1.00 25.40 91 PRO A C 1
ATOM 635 O O . PRO A 1 79 ? 7.922 27.515 95.127 1.00 24.73 91 PRO A O 1
ATOM 639 N N . ILE A 1 80 ? 8.088 25.703 96.494 1.00 24.25 92 ILE A N 1
ATOM 640 C CA . ILE A 1 80 ? 9.041 24.977 95.689 1.00 23.94 92 ILE A CA 1
ATOM 641 C C . ILE A 1 80 ? 8.614 24.941 94.232 1.00 24.26 92 ILE A C 1
ATOM 642 O O . ILE A 1 80 ? 7.433 24.736 93.896 1.00 23.66 92 ILE A O 1
ATOM 647 N N . GLN A 1 81 ? 9.597 25.130 93.365 1.00 24.31 93 GLN A N 1
ATOM 648 C CA . GLN A 1 81 ? 9.398 25.016 91.932 1.00 25.85 93 GLN A CA 1
ATOM 649 C C . GLN A 1 81 ? 10.287 23.889 91.463 1.00 26.22 93 GLN A C 1
ATOM 650 O O . GLN A 1 81 ? 11.476 23.908 91.727 1.00 25.47 93 GLN A O 1
ATOM 664 N N . LYS A 1 83 ? 11.283 21.125 88.185 1.00 28.50 95 LYS A N 1
ATOM 665 C CA . LYS A 1 83 ? 11.164 20.745 86.782 1.00 29.12 95 LYS A CA 1
ATOM 666 C C . LYS A 1 83 ? 12.438 20.046 86.352 1.00 28.64 95 LYS A C 1
ATOM 667 O O . LYS A 1 83 ? 13.467 20.136 87.032 1.00 27.44 95 LYS A O 1
ATOM 673 N N . PRO A 1 84 ? 12.382 19.333 85.220 1.00 28.35 96 PRO A N 1
ATOM 674 C CA . PRO A 1 84 ? 13.583 18.632 84.815 1.00 28.11 96 PRO A CA 1
ATOM 675 C C . PRO A 1 84 ? 14.705 19.618 84.532 1.00 27.20 96 PRO A C 1
ATOM 676 O O . PRO A 1 84 ? 14.462 20.696 83.981 1.00 26.11 96 PRO A O 1
ATOM 680 N N . ALA A 1 85 ? 15.919 19.234 84.895 1.00 26.42 97 ALA A N 1
ATOM 681 C CA . ALA A 1 85 ? 17.071 20.107 84.764 1.00 26.62 97 ALA A CA 1
ATOM 682 C C . ALA A 1 85 ? 17.391 20.378 83.307 1.00 27.38 97 ALA A C 1
ATOM 683 O O . ALA A 1 85 ? 17.050 19.584 82.437 1.00 27.36 97 ALA A O 1
ATOM 685 N N . ASP A 1 86 ? 18.054 21.502 83.047 1.00 27.96 98 ASP A N 1
ATOM 686 C CA . ASP A 1 86 ? 18.437 21.850 81.686 1.00 28.74 98 ASP A CA 1
ATOM 687 C C . ASP A 1 86 ? 19.374 20.788 81.096 1.00 29.23 98 ASP A C 1
ATOM 688 O O . ASP A 1 86 ? 19.320 20.497 79.902 1.00 29.68 98 ASP A O 1
ATOM 693 N N . SER A 1 87 ? 20.227 20.208 81.926 1.00 30.38 99 SER A N 1
ATOM 694 C CA . SER A 1 87 ? 21.189 19.214 81.451 1.00 31.22 99 SER A CA 1
ATOM 695 C C . SER A 1 87 ? 20.511 17.957 80.897 1.00 32.75 99 SER A C 1
ATOM 696 O O . SER A 1 87 ? 21.137 17.171 80.186 1.00 32.95 99 SER A O 1
ATOM 699 N N . GLU A 1 88 ? 19.235 17.764 81.204 1.00 34.94 100 GLU A N 1
ATOM 700 C CA . GLU A 1 88 ? 18.526 16.564 80.765 1.00 37.17 100 GLU A CA 1
ATOM 701 C C . GLU A 1 88 ? 17.918 16.778 79.386 1.00 39.39 100 GLU A C 1
ATOM 702 O O . GLU A 1 88 ? 17.451 15.833 78.750 1.00 38.79 100 GLU A O 1
ATOM 708 N N . LYS A 1 89 ? 17.893 18.027 78.940 1.00 41.81 101 LYS A N 1
ATOM 709 C CA . LYS A 1 89 ? 17.285 18.335 77.662 1.00 44.53 101 LYS A CA 1
ATOM 710 C C . LYS A 1 89 ? 18.042 17.559 76.589 1.00 46.21 101 LYS A C 1
ATOM 711 O O . LYS A 1 89 ? 19.260 17.633 76.460 1.00 46.81 101 LYS A O 1
ATOM 717 N N . ASN A 1 90 ? 17.316 16.795 75.845 1.00 48.31 102 ASN A N 1
ATOM 718 C CA . ASN A 1 90 ? 17.961 15.911 74.943 1.00 50.05 102 ASN A CA 1
ATOM 719 C C . ASN A 1 90 ? 17.897 16.326 73.464 1.00 50.36 102 ASN A C 1
ATOM 720 O O . ASN A 1 90 ? 18.864 16.829 72.920 1.00 50.80 102 ASN A O 1
ATOM 725 N N . ASN A 1 91 ? 16.780 16.056 72.817 1.00 50.76 103 ASN A N 1
ATOM 726 C CA . ASN A 1 91 ? 16.630 16.461 71.426 1.00 50.64 103 ASN A CA 1
ATOM 727 C C . ASN A 1 91 ? 16.333 17.931 71.301 1.00 49.98 103 ASN A C 1
ATOM 728 O O . ASN A 1 91 ? 15.237 18.289 70.896 1.00 50.44 103 ASN A O 1
ATOM 733 N N . ALA A 1 92 ? 17.269 18.803 71.627 1.00 49.46 104 ALA A N 1
ATOM 734 C CA . ALA A 1 92 ? 16.975 20.206 71.422 1.00 49.47 104 ALA A CA 1
ATOM 735 C C . ALA A 1 92 ? 16.309 20.327 70.046 1.00 49.60 104 ALA A C 1
ATOM 736 O O . ALA A 1 92 ? 16.768 19.743 69.064 1.00 48.96 104 ALA A O 1
ATOM 738 N N . VAL A 1 93 ? 15.193 21.040 69.979 1.00 50.00 105 VAL A N 1
ATOM 739 C CA . VAL A 1 93 ? 14.575 21.327 68.694 1.00 50.70 105 VAL A CA 1
ATOM 740 C C . VAL A 1 93 ? 15.580 22.066 67.814 1.00 51.15 105 VAL A C 1
ATOM 741 O O . VAL A 1 93 ? 15.685 21.796 66.619 1.00 50.72 105 VAL A O 1
ATOM 745 N N . GLU A 1 94 ? 16.317 22.991 68.425 1.00 51.77 106 GLU A N 1
ATOM 746 C CA . GLU A 1 94 ? 17.263 23.842 67.703 1.00 52.39 106 GLU A CA 1
ATOM 747 C C . GLU A 1 94 ? 18.301 23.041 66.921 1.00 51.62 106 GLU A C 1
ATOM 748 O O . GLU A 1 94 ? 18.929 23.572 66.003 1.00 52.09 106 GLU A O 1
ATOM 754 N N . ASP A 1 95 ? 18.503 21.782 67.294 1.00 50.35 107 ASP A N 1
ATOM 755 C CA . ASP A 1 95 ? 19.520 20.956 66.653 1.00 49.34 107 ASP A CA 1
ATOM 756 C C . ASP A 1 95 ? 18.886 19.888 65.761 1.00 48.09 107 ASP A C 1
ATOM 757 O O . ASP A 1 95 ? 19.549 18.942 65.335 1.00 48.34 107 ASP A O 1
ATOM 762 N N . ARG A 1 96 ? 17.595 20.047 65.490 1.00 46.05 108 ARG A N 1
ATOM 763 C CA . ARG A 1 96 ? 16.836 19.115 64.669 1.00 44.46 108 ARG A CA 1
ATOM 764 C C . ARG A 1 96 ? 16.111 19.905 63.586 1.00 41.97 108 ARG A C 1
ATOM 765 O O . ARG A 1 96 ? 15.271 19.368 62.867 1.00 42.03 108 ARG A O 1
ATOM 773 N N . LYS A 1 97 ? 16.405 21.197 63.514 1.00 38.85 109 LYS A N 1
ATOM 774 C CA . LYS A 1 97 ? 15.619 22.106 62.697 1.00 36.66 109 LYS A CA 1
ATOM 775 C C . LYS A 1 97 ? 16.449 22.617 61.527 1.00 34.23 109 LYS A C 1
ATOM 776 O O . LYS A 1 97 ? 17.582 23.045 61.719 1.00 33.43 109 LYS A O 1
ATOM 782 N N . LEU A 1 98 ? 15.863 22.573 60.336 1.00 31.65 110 LEU A N 1
ATOM 783 C CA . LEU A 1 98 ? 16.514 23.034 59.113 1.00 29.75 110 LEU A CA 1
ATOM 784 C C . LEU A 1 98 ? 15.974 24.368 58.643 1.00 28.20 110 LEU A C 1
ATOM 785 O O . LEU A 1 98 ? 14.776 24.612 58.675 1.00 28.30 110 LEU A O 1
ATOM 790 N N . PHE A 1 99 ? 16.885 25.233 58.211 1.00 26.41 111 PHE A N 1
ATOM 791 C CA . PHE A 1 99 ? 16.539 26.369 57.389 1.00 24.78 111 PHE A CA 1
ATOM 792 C C . PHE A 1 99 ? 16.568 25.941 55.921 1.00 24.30 111 PHE A C 1
ATOM 793 O O . PHE A 1 99 ? 17.572 25.404 55.440 1.00 24.08 111 PHE A O 1
ATOM 801 N N . ILE A 1 100 ? 15.462 26.175 55.227 1.00 23.44 112 ILE A N 1
ATOM 802 C CA . ILE A 1 100 ? 15.354 25.919 53.801 1.00 23.18 112 ILE A CA 1
ATOM 803 C C . ILE A 1 100 ? 15.257 27.280 53.128 1.00 22.09 112 ILE A C 1
ATOM 804 O O . ILE A 1 100 ? 14.303 28.013 53.345 1.00 22.22 112 ILE A O 1
ATOM 809 N N . GLY A 1 101 ? 16.252 27.634 52.331 1.00 21.17 113 GLY A N 1
ATOM 810 C CA . GLY A 1 101 ? 16.204 28.887 51.597 1.00 20.24 113 GLY A CA 1
ATOM 811 C C . GLY A 1 101 ? 16.037 28.641 50.119 1.00 19.89 113 GLY A C 1
ATOM 812 O O . GLY A 1 101 ? 16.133 27.496 49.661 1.00 19.10 113 GLY A O 1
ATOM 821 N N . ILE A 1 103 ? 13.444 28.760 48.173 1.00 21.95 115 ILE A N 1
ATOM 822 C CA . ILE A 1 103 ? 12.283 28.040 47.693 1.00 23.14 115 ILE A CA 1
ATOM 823 C C . ILE A 1 103 ? 11.382 29.030 46.982 1.00 23.85 115 ILE A C 1
ATOM 824 O O . ILE A 1 103 ? 11.445 30.232 47.210 1.00 23.56 115 ILE A O 1
ATOM 829 N N . SER A 1 104 ? 10.575 28.514 46.070 1.00 25.56 116 SER A N 1
ATOM 830 C CA . SER A 1 104 ? 9.643 29.326 45.319 1.00 27.00 116 SER A CA 1
ATOM 831 C C . SER A 1 104 ? 8.702 30.033 46.276 1.00 28.21 116 SER A C 1
ATOM 832 O O . SER A 1 104 ? 8.276 29.457 47.274 1.00 28.31 116 SER A O 1
ATOM 835 N N . LYS A 1 105 ? 8.340 31.269 45.967 1.00 30.17 117 LYS A N 1
ATOM 836 C CA . LYS A 1 105 ? 7.393 31.982 46.816 1.00 31.88 117 LYS A CA 1
ATOM 837 C C . LYS A 1 105 ? 5.971 31.398 46.749 1.00 32.73 117 LYS A C 1
ATOM 838 O O . LYS A 1 105 ? 5.130 31.699 47.594 1.00 32.60 117 LYS A O 1
ATOM 844 N N . LYS A 1 106 ? 5.718 30.535 45.772 1.00 33.70 118 LYS A N 1
ATOM 845 C CA . LYS A 1 106 ? 4.413 29.894 45.641 1.00 34.66 118 LYS A CA 1
ATOM 846 C C . LYS A 1 106 ? 4.334 28.669 46.543 1.00 34.52 118 LYS A C 1
ATOM 847 O O . LYS A 1 106 ? 3.249 28.143 46.800 1.00 34.75 118 LYS A O 1
ATOM 853 N N . CYS A 1 107 ? 5.490 28.230 47.025 1.00 33.83 119 CYS A N 1
ATOM 854 C CA . CYS A 1 107 ? 5.580 27.051 47.868 1.00 33.96 119 CYS A CA 1
ATOM 855 C C . CYS A 1 107 ? 4.766 27.140 49.140 1.00 34.11 119 CYS A C 1
ATOM 856 O O . CYS A 1 107 ? 4.865 28.082 49.928 1.00 33.00 119 CYS A O 1
ATOM 859 N N . THR A 1 108 ? 3.999 26.081 49.337 1.00 34.55 120 THR A N 1
ATOM 860 C CA . THR A 1 108 ? 3.123 25.947 50.464 1.00 35.08 120 THR A CA 1
ATOM 861 C C . THR A 1 108 ? 3.771 25.132 51.568 1.00 35.42 120 THR A C 1
ATOM 862 O O . THR A 1 108 ? 4.724 24.400 51.330 1.00 35.54 120 THR A O 1
ATOM 866 N N . GLU A 1 109 ? 3.255 25.240 52.786 1.00 36.51 121 GLU A N 1
ATOM 867 C CA . GLU A 1 109 ? 3.733 24.369 53.838 1.00 37.26 121 GLU A CA 1
ATOM 868 C C . GLU A 1 109 ? 3.612 22.921 53.377 1.00 37.32 121 GLU A C 1
ATOM 869 O O . GLU A 1 109 ? 4.507 22.117 53.621 1.00 37.10 121 GLU A O 1
ATOM 875 N N . ASN A 1 110 ? 2.520 22.582 52.691 1.00 37.79 122 ASN A N 1
ATOM 876 C CA . ASN A 1 110 ? 2.321 21.201 52.257 1.00 37.97 122 ASN A CA 1
ATOM 877 C C . ASN A 1 110 ? 3.351 20.778 51.212 1.00 37.62 122 ASN A C 1
ATOM 878 O O . ASN A 1 110 ? 3.879 19.670 51.266 1.00 37.83 122 ASN A O 1
ATOM 883 N N . ASP A 1 111 ? 3.624 21.667 50.265 1.00 37.16 123 ASP A N 1
ATOM 884 C CA . ASP A 1 111 ? 4.664 21.443 49.271 1.00 36.98 123 ASP A CA 1
ATOM 885 C C . ASP A 1 111 ? 5.992 21.055 49.913 1.00 36.30 123 ASP A C 1
ATOM 886 O O . ASP A 1 111 ? 6.651 20.113 49.484 1.00 36.13 123 ASP A O 1
ATOM 891 N N . ILE A 1 112 ? 6.397 21.790 50.942 1.00 35.88 124 ILE A N 1
ATOM 892 C CA . ILE A 1 112 ? 7.690 21.534 51.553 1.00 35.26 124 ILE A CA 1
ATOM 893 C C . ILE A 1 112 ? 7.636 20.205 52.284 1.00 35.38 124 ILE A C 1
ATOM 894 O O . ILE A 1 112 ? 8.551 19.402 52.164 1.00 34.38 124 ILE A O 1
ATOM 899 N N . ARG A 1 113 ? 6.546 19.958 53.009 1.00 35.86 125 ARG A N 1
ATOM 900 C CA . ARG A 1 113 ? 6.386 18.696 53.730 1.00 36.61 125 ARG A CA 1
ATOM 901 C C . ARG A 1 113 ? 6.573 17.512 52.801 1.00 36.88 125 ARG A C 1
ATOM 902 O O . ARG A 1 113 ? 7.291 16.565 53.116 1.00 37.05 125 ARG A O 1
ATOM 910 N N . VAL A 1 114 ? 5.940 17.586 51.638 1.00 37.96 126 VAL A N 1
ATOM 911 C CA . VAL A 1 114 ? 6.049 16.526 50.643 1.00 38.19 126 VAL A CA 1
ATOM 912 C C . VAL A 1 114 ? 7.479 16.377 50.137 1.00 38.18 126 VAL A C 1
ATOM 913 O O . VAL A 1 114 ? 7.991 15.262 50.009 1.00 38.05 126 VAL A O 1
ATOM 925 N N . PHE A 1 116 ? 10.188 16.921 51.579 1.00 36.79 128 PHE A N 1
ATOM 926 C CA . PHE A 1 116 ? 11.140 16.463 52.578 1.00 36.92 128 PHE A CA 1
ATOM 927 C C . PHE A 1 116 ? 10.655 15.268 53.386 1.00 38.14 128 PHE A C 1
ATOM 928 O O . PHE A 1 116 ? 11.348 14.817 54.290 1.00 38.10 128 PHE A O 1
ATOM 936 N N . SER A 1 117 ? 9.472 14.768 53.059 1.00 39.91 129 SER A N 1
ATOM 937 C CA . SER A 1 117 ? 8.866 13.691 53.841 1.00 41.07 129 SER A CA 1
ATOM 938 C C . SER A 1 117 ? 9.602 12.357 53.702 1.00 41.88 129 SER A C 1
ATOM 939 O O . SER A 1 117 ? 9.543 11.519 54.599 1.00 42.46 129 SER A O 1
ATOM 943 N N . SER A 1 118 ? 10.328 12.169 52.606 1.00 42.62 130 SER A N 1
ATOM 944 C CA . SER A 1 118 ? 11.037 10.912 52.374 1.00 43.06 130 SER A CA 1
ATOM 945 C C . SER A 1 118 ? 12.203 10.708 53.335 1.00 43.53 130 SER A C 1
ATOM 946 O O . SER A 1 118 ? 12.731 9.598 53.443 1.00 43.76 130 SER A O 1
ATOM 949 N N . PHE A 1 119 ? 12.602 11.762 54.042 1.00 43.59 131 PHE A N 1
ATOM 950 C CA . PHE A 1 119 ? 13.775 11.689 54.915 1.00 43.83 131 PHE A CA 1
ATOM 951 C C . PHE A 1 119 ? 13.454 11.421 56.384 1.00 44.37 131 PHE A C 1
ATOM 952 O O . PHE A 1 119 ? 14.355 11.194 57.194 1.00 44.61 131 PHE A O 1
ATOM 960 N N . GLY A 1 120 ? 12.177 11.452 56.736 1.00 44.84 132 GLY A N 1
ATOM 961 C CA . GLY A 1 120 ? 11.785 11.182 58.109 1.00 45.13 132 GLY A CA 1
ATOM 962 C C . GLY A 1 120 ? 10.513 11.903 58.485 1.00 45.31 132 GLY A C 1
ATOM 963 O O . GLY A 1 120 ? 9.914 12.597 57.666 1.00 45.56 132 GLY A O 1
ATOM 964 N N . GLN A 1 121 ? 10.101 11.747 59.736 1.00 45.62 133 GLN A N 1
ATOM 965 C CA . GLN A 1 121 ? 8.890 12.399 60.201 1.00 45.93 133 GLN A CA 1
ATOM 966 C C . GLN A 1 121 ? 9.151 13.870 60.481 1.00 45.29 133 GLN A C 1
ATOM 967 O O . GLN A 1 121 ? 10.100 14.229 61.180 1.00 45.06 133 GLN A O 1
ATOM 973 N N . ILE A 1 122 ? 8.280 14.710 59.940 1.00 44.82 134 ILE A N 1
ATOM 974 C CA . ILE A 1 122 ? 8.395 16.142 60.106 1.00 44.58 134 ILE A CA 1
ATOM 975 C C . ILE A 1 122 ? 7.423 16.592 61.181 1.00 44.53 134 ILE A C 1
ATOM 976 O O . ILE A 1 122 ? 6.214 16.499 61.007 1.00 44.54 134 ILE A O 1
ATOM 981 N N . GLU A 1 123 ? 7.977 17.091 62.279 1.00 44.47 135 GLU A N 1
ATOM 982 C CA . GLU A 1 123 ? 7.215 17.518 63.445 1.00 44.78 135 GLU A CA 1
ATOM 983 C C . GLU A 1 123 ? 6.691 18.939 63.272 1.00 44.51 135 GLU A C 1
ATOM 984 O O . GLU A 1 123 ? 5.690 19.333 63.880 1.00 44.72 135 GLU A O 1
ATOM 990 N N . GLU A 1 124 ? 7.356 19.716 62.427 1.00 43.63 136 GLU A N 1
ATOM 991 C CA . GLU A 1 124 ? 6.874 21.046 62.122 1.00 43.27 136 GLU A CA 1
ATOM 992 C C . GLU A 1 124 ? 7.476 21.575 60.825 1.00 42.25 136 GLU A C 1
ATOM 993 O O . GLU A 1 124 ? 8.603 21.240 60.459 1.00 41.40 136 GLU A O 1
ATOM 999 N N . CYS A 1 125 ? 6.692 22.395 60.139 1.00 41.04 137 CYS A N 1
ATOM 1000 C CA . CYS A 1 125 ? 7.111 23.008 58.890 1.00 40.44 137 CYS A CA 1
ATOM 1001 C C . CYS A 1 125 ? 6.402 24.344 58.793 1.00 39.94 137 CYS A C 1
ATOM 1002 O O . CYS A 1 125 ? 5.170 24.409 58.800 1.00 40.01 137 CYS A O 1
ATOM 1005 N N . ARG A 1 126 ? 7.192 25.407 58.739 1.00 39.22 138 ARG A N 1
ATOM 1006 C CA . ARG A 1 126 ? 6.674 26.762 58.647 1.00 39.00 138 ARG A CA 1
ATOM 1007 C C . ARG A 1 126 ? 7.339 27.510 57.500 1.00 37.42 138 ARG A C 1
ATOM 1008 O O . ARG A 1 126 ? 8.564 27.603 57.447 1.00 36.57 138 ARG A O 1
ATOM 1016 N N . ILE A 1 127 ? 6.524 28.048 56.604 1.00 35.77 139 ILE A N 1
ATOM 1017 C CA . ILE A 1 127 ? 6.990 29.007 55.613 1.00 35.23 139 ILE A CA 1
ATOM 1018 C C . ILE A 1 127 ? 7.075 30.370 56.283 1.00 34.99 139 ILE A C 1
ATOM 1019 O O . ILE A 1 127 ? 6.117 30.792 56.924 1.00 34.01 139 ILE A O 1
ATOM 1024 N N . LEU A 1 128 ? 8.202 31.062 56.152 1.00 34.59 140 LEU A N 1
ATOM 1025 C CA . LEU A 1 128 ? 8.288 32.436 56.640 1.00 35.10 140 LEU A CA 1
ATOM 1026 C C . LEU A 1 128 ? 7.569 33.365 55.680 1.00 35.20 140 LEU A C 1
ATOM 1027 O O . LEU A 1 128 ? 7.809 33.360 54.473 1.00 34.93 140 LEU A O 1
ATOM 1032 N N . ARG A 1 129 ? 6.664 34.164 56.228 1.00 35.86 141 ARG A N 1
ATOM 1033 C CA . ARG A 1 129 ? 5.862 35.059 55.421 1.00 36.29 141 ARG A CA 1
ATOM 1034 C C . ARG A 1 129 ? 5.944 36.457 56.006 1.00 37.43 141 ARG A C 1
ATOM 1035 O O . ARG A 1 129 ? 6.202 36.636 57.197 1.00 37.28 141 ARG A O 1
ATOM 1043 N N . GLY A 1 130 ? 5.774 37.444 55.143 1.00 38.85 142 GLY A N 1
ATOM 1044 C CA . GLY A 1 130 ? 5.765 38.826 55.568 1.00 40.34 142 GLY A CA 1
ATOM 1045 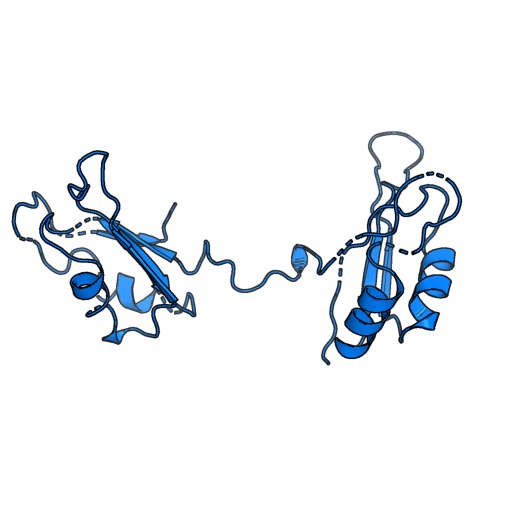C C . GLY A 1 130 ? 4.345 39.259 55.886 1.00 41.42 142 GLY A C 1
ATOM 1046 O O . GLY A 1 130 ? 3.431 38.439 55.926 1.00 41.11 142 GLY A O 1
ATOM 1047 N N . PRO A 1 131 ? 4.156 40.561 56.107 1.00 42.96 143 PRO A N 1
ATOM 1048 C CA . PRO A 1 131 ? 2.895 41.121 56.593 1.00 43.61 143 PRO A CA 1
ATOM 1049 C C . PRO A 1 131 ? 1.682 40.836 55.699 1.00 43.75 143 PRO A C 1
ATOM 1050 O O . PRO A 1 131 ? 0.574 40.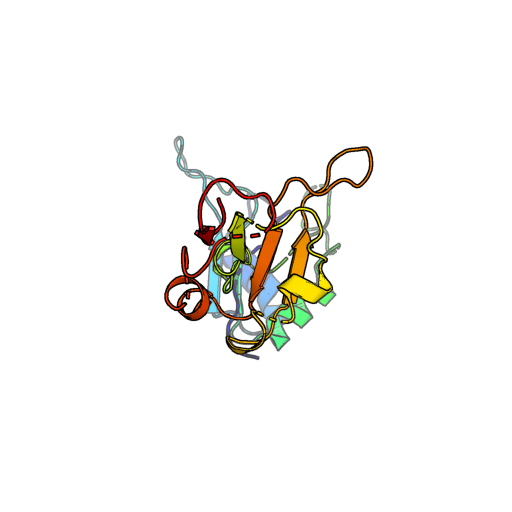674 56.216 1.00 44.34 143 PRO A O 1
ATOM 1054 N N . ASP A 1 132 ? 1.885 40.791 54.383 1.00 43.09 144 ASP A N 1
ATOM 1055 C CA . ASP A 1 132 ? 0.794 40.535 53.444 1.00 42.76 144 ASP A CA 1
ATOM 1056 C C . ASP A 1 132 ? 0.642 39.055 53.084 1.00 41.53 144 ASP 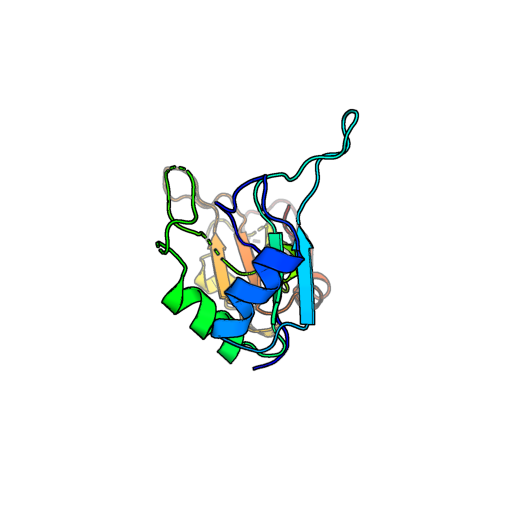A C 1
ATOM 1057 O O . ASP A 1 132 ? -0.004 38.717 52.089 1.00 41.05 144 ASP A O 1
ATOM 1062 N N . GLY A 1 133 ? 1.224 38.178 53.896 1.00 39.96 145 GLY A N 1
ATOM 1063 C CA . GLY A 1 133 ? 1.117 36.731 53.686 1.00 38.72 145 GLY A CA 1
ATOM 1064 C C . GLY A 1 133 ? 1.985 36.215 52.545 1.00 37.55 145 GLY A C 1
ATOM 1065 O O . GLY A 1 133 ? 1.970 35.024 52.228 1.00 36.85 145 GLY A O 1
ATOM 1066 N N . LEU A 1 134 ? 2.740 37.113 51.926 1.00 36.30 146 LEU A N 1
ATOM 1067 C CA . LEU A 1 134 ? 3.666 36.724 50.872 1.00 35.84 146 LEU A CA 1
ATOM 1068 C C . LEU A 1 134 ? 4.861 36.006 51.482 1.00 34.21 146 LEU A C 1
ATOM 1069 O O . LEU A 1 134 ? 5.439 36.455 52.476 1.00 33.77 146 LEU A O 1
ATOM 1074 N N . SER A 1 135 ? 5.187 34.868 50.888 1.00 32.45 147 SER A N 1
ATOM 1075 C CA . SER A 1 135 ? 6.327 34.067 51.295 1.00 31.56 147 SER A CA 1
ATOM 1076 C C . SER A 1 135 ? 7.615 34.890 51.240 1.00 30.89 147 SER A C 1
ATOM 1077 O O . SER A 1 135 ? 7.820 35.671 50.318 1.00 30.35 147 SER A O 1
ATOM 1080 N N . ARG A 1 136 ? 8.489 34.703 52.218 1.00 30.46 148 ARG A N 1
ATOM 1081 C CA . ARG A 1 136 ? 9.815 35.304 52.150 1.00 30.55 148 ARG A CA 1
ATOM 1082 C C . ARG A 1 136 ? 10.777 34.348 51.430 1.00 29.11 148 ARG A C 1
ATOM 1083 O O . ARG A 1 136 ? 11.987 34.565 51.376 1.00 29.02 148 ARG A O 1
ATOM 1091 N N . GLY A 1 137 ? 10.231 33.301 50.831 1.00 27.69 149 GLY A N 1
ATOM 1092 C CA . GLY A 1 137 ? 11.043 32.402 50.025 1.00 26.88 149 GLY A CA 1
ATOM 1093 C C . GLY A 1 137 ? 11.940 31.523 50.869 1.00 25.46 149 GLY A C 1
ATOM 1094 O O . GLY A 1 137 ? 12.986 31.068 50.413 1.00 25.10 149 GLY A O 1
ATOM 1095 N N . CYS A 1 138 ? 11.528 31.260 52.101 1.00 24.75 150 CYS A N 1
ATOM 1096 C CA . CYS A 1 138 ? 12.265 30.338 52.952 1.00 24.72 150 CYS A CA 1
ATOM 1097 C C . CYS A 1 138 ? 11.363 29.658 53.983 1.00 24.87 150 CYS A C 1
ATOM 1098 O O . CYS A 1 138 ? 10.217 30.073 54.197 1.00 25.05 150 CYS A O 1
ATOM 1101 N N . ALA A 1 139 ? 11.877 28.612 54.618 1.00 25.39 151 ALA A N 1
ATOM 1102 C CA . ALA A 1 139 ? 11.078 27.812 55.561 1.00 25.85 151 ALA A CA 1
ATOM 1103 C C . ALA A 1 139 ? 11.940 27.236 56.668 1.00 26.96 151 ALA A C 1
ATOM 1104 O O . ALA A 1 139 ? 13.166 27.157 56.544 1.00 25.59 151 ALA A O 1
ATOM 1106 N N . PHE A 1 140 ? 11.274 26.806 57.740 1.00 28.12 152 PHE A N 1
ATOM 1107 C CA . PHE A 1 140 ? 11.904 25.965 58.742 1.00 29.15 152 PHE A CA 1
ATOM 1108 C C . PHE A 1 140 ? 11.248 24.591 58.746 1.00 29.75 152 PHE A C 1
ATOM 1109 O O . PHE A 1 140 ? 10.018 24.468 58.713 1.00 30.02 152 PHE A O 1
ATOM 1117 N N . VAL A 1 141 ? 12.073 23.554 58.785 1.00 30.43 153 VAL A N 1
ATOM 1118 C CA . VAL A 1 141 ? 11.581 22.188 58.865 1.00 31.21 153 VAL A CA 1
ATOM 1119 C C . VAL A 1 141 ? 12.237 21.492 60.042 1.00 32.39 153 VAL A C 1
ATOM 1120 O O . VAL A 1 141 ? 13.463 21.431 60.122 1.00 31.84 153 VAL A O 1
ATOM 1124 N N . THR A 1 142 ? 11.417 20.983 60.957 1.00 33.75 154 THR A N 1
ATOM 1125 C CA . THR A 1 142 ? 11.916 20.270 62.120 1.00 35.04 154 THR A CA 1
ATOM 1126 C C . THR A 1 142 ? 11.608 18.789 61.933 1.00 35.77 154 THR A C 1
ATOM 1127 O O . THR A 1 142 ? 10.463 18.399 61.691 1.00 35.98 154 THR A O 1
ATOM 1131 N N . PHE A 1 143 ? 12.646 17.967 61.982 1.00 37.01 155 PHE A N 1
ATOM 1132 C CA . PHE A 1 143 ? 12.470 16.528 61.934 1.00 38.45 155 PHE A CA 1
ATOM 1133 C C . PHE A 1 143 ? 12.444 16.035 63.373 1.00 39.65 155 PHE A C 1
ATOM 1134 O O . PHE A 1 143 ? 12.729 16.800 64.291 1.00 39.74 155 PHE A O 1
ATOM 1142 N N . THR A 1 144 ? 12.118 14.763 63.569 1.00 41.25 156 THR A N 1
ATOM 1143 C CA . THR A 1 144 ? 12.025 14.230 64.922 1.00 42.76 156 THR A CA 1
ATOM 1144 C C . THR A 1 144 ? 13.409 13.902 65.451 1.00 43.49 156 THR A C 1
ATOM 1145 O O . THR A 1 144 ? 13.629 13.928 66.658 1.00 43.97 156 THR A O 1
ATOM 1149 N N . THR A 1 145 ? 14.336 13.613 64.541 1.00 44.35 157 THR A N 1
ATOM 1150 C CA . THR A 1 145 ? 15.721 13.302 64.886 1.00 44.86 157 THR A CA 1
ATOM 1151 C C . THR A 1 145 ? 16.718 14.056 63.991 1.00 44.88 157 THR A C 1
ATOM 1152 O O . THR A 1 145 ? 16.584 14.062 62.766 1.00 45.13 157 THR A O 1
ATOM 1156 N N . ARG A 1 146 ? 17.726 14.673 64.597 1.00 44.46 158 ARG A N 1
ATOM 1157 C CA . ARG A 1 146 ? 18.764 15.348 63.824 1.00 44.26 158 ARG A CA 1
ATOM 1158 C C . ARG A 1 146 ? 19.300 14.449 62.704 1.00 43.93 158 ARG A C 1
ATOM 1159 O O . ARG A 1 146 ? 19.614 14.922 61.606 1.00 43.43 158 ARG A O 1
ATOM 1167 N N . ALA A 1 147 ? 19.406 13.153 62.985 1.00 43.31 159 ALA A N 1
ATOM 1168 C CA . ALA A 1 147 ? 19.844 12.177 61.988 1.00 42.94 159 ALA A CA 1
ATOM 1169 C C . ALA A 1 147 ? 19.091 12.338 60.676 1.00 42.69 159 ALA A C 1
ATOM 1170 O O . ALA A 1 147 ? 19.693 12.295 59.603 1.00 42.63 159 ALA A O 1
ATOM 1180 N N . ALA A 1 149 ? 17.618 15.038 59.710 1.00 40.43 161 ALA A N 1
ATOM 1181 C CA . ALA A 1 149 ? 17.874 16.386 59.205 1.00 39.60 161 ALA A CA 1
ATOM 1182 C C . ALA A 1 149 ? 19.162 16.400 58.391 1.00 39.43 161 ALA A C 1
ATOM 1183 O O . ALA A 1 149 ? 19.208 16.974 57.303 1.00 38.78 161 ALA A O 1
ATOM 1185 N N . GLN A 1 150 ? 20.195 15.744 58.913 1.00 39.28 162 GLN A N 1
ATOM 1186 C CA . GLN A 1 150 ? 21.455 15.568 58.190 1.00 39.63 162 GLN A CA 1
ATOM 1187 C C . GLN A 1 150 ? 21.254 14.844 56.864 1.00 38.77 162 GLN A C 1
ATOM 1188 O O . GLN A 1 150 ? 21.835 15.216 55.844 1.00 38.92 162 GLN A O 1
ATOM 1194 N N . THR A 1 151 ? 20.419 13.813 56.863 1.00 37.76 163 THR A N 1
ATOM 1195 C CA . THR A 1 151 ? 20.145 13.079 55.642 1.00 36.95 163 THR A CA 1
ATOM 1196 C C . THR A 1 151 ? 19.488 13.972 54.577 1.00 35.61 163 THR A C 1
ATOM 1197 O O . THR A 1 151 ? 19.858 13.921 53.405 1.00 34.43 163 THR A O 1
ATOM 1201 N N . ALA A 1 152 ? 18.519 14.785 54.992 1.00 33.92 164 ALA A N 1
ATOM 1202 C CA . ALA A 1 152 ? 17.867 15.733 54.091 1.00 32.98 164 ALA A CA 1
ATOM 1203 C C . ALA A 1 152 ? 18.846 16.751 53.501 1.00 31.76 164 ALA A C 1
ATOM 1204 O O . ALA A 1 152 ? 18.753 17.076 52.326 1.00 30.98 164 ALA A O 1
ATOM 1206 N N . ILE A 1 153 ? 19.741 17.268 54.332 1.00 30.99 165 ILE A N 1
ATOM 1207 C CA . ILE A 1 153 ? 20.747 18.237 53.906 1.00 30.96 165 ILE A CA 1
ATOM 1208 C C . ILE A 1 153 ? 21.623 17.670 52.783 1.00 31.31 165 ILE A C 1
ATOM 1209 O O . ILE A 1 153 ? 21.780 18.272 51.719 1.00 30.35 165 ILE A O 1
ATOM 1214 N N . LYS A 1 154 ? 22.180 16.487 53.020 1.00 31.01 166 LYS A N 1
ATOM 1215 C CA . LYS A 1 154 ? 23.074 15.885 52.047 1.00 31.55 166 LYS A CA 1
ATOM 1216 C C . LYS A 1 154 ? 22.357 15.625 50.739 1.00 30.57 166 LYS A C 1
ATOM 1217 O O . LYS A 1 154 ? 22.932 15.777 49.665 1.00 29.70 166 LYS A O 1
ATOM 1223 N N . ALA A 1 155 ? 21.090 15.238 50.824 1.00 29.84 167 ALA A N 1
ATOM 1224 C CA . ALA A 1 155 ? 20.340 14.903 49.634 1.00 29.23 167 ALA A CA 1
ATOM 1225 C C . ALA A 1 155 ? 19.784 16.129 48.912 1.00 28.62 167 ALA A C 1
ATOM 1226 O O . ALA A 1 155 ? 19.641 16.111 47.698 1.00 28.03 167 ALA A O 1
ATOM 1236 N N . HIS A 1 157 ? 20.407 19.834 49.663 1.00 23.54 169 HIS A N 1
ATOM 1237 C CA . HIS A 1 157 ? 21.083 21.119 49.567 1.00 22.57 169 HIS A CA 1
ATOM 1238 C C . HIS A 1 157 ? 21.581 21.349 48.138 1.00 22.34 169 HIS A C 1
ATOM 1239 O O . HIS A 1 157 ? 22.302 20.514 47.569 1.00 21.46 169 HIS A O 1
ATOM 1246 N N . GLN A 1 158 ? 21.156 22.483 47.587 1.00 22.07 170 GLN A N 1
ATOM 1247 C CA . GLN A 1 158 ? 21.397 22.911 46.211 1.00 22.13 170 GLN A CA 1
ATOM 1248 C C . GLN A 1 158 ? 21.114 21.852 45.149 1.00 22.81 170 GLN A C 1
ATOM 1249 O O . GLN A 1 158 ? 21.755 21.836 44.101 1.00 22.63 170 GLN A O 1
ATOM 1255 N N . ALA A 1 159 ? 20.127 20.996 45.396 1.00 23.93 171 ALA A N 1
ATOM 1256 C CA . ALA A 1 159 ? 19.851 19.902 44.464 1.00 24.20 171 ALA A CA 1
ATOM 1257 C C . ALA A 1 159 ? 19.063 20.367 43.243 1.00 24.01 171 ALA A C 1
ATOM 1258 O O . ALA A 1 159 ? 19.103 19.723 42.197 1.00 23.66 171 ALA A O 1
ATOM 1260 N N . GLN A 1 160 ? 18.354 21.488 43.361 1.00 23.94 172 GLN A N 1
ATOM 1261 C CA . GLN A 1 160 ? 17.538 22.018 42.276 1.00 23.93 172 GLN A CA 1
ATOM 1262 C C . GLN A 1 160 ? 17.320 23.504 42.492 1.00 22.46 172 GLN A C 1
ATOM 1263 O O . GLN A 1 160 ? 17.519 23.991 43.594 1.00 22.06 172 GLN A O 1
ATOM 1269 N N . THR A 1 161 ? 16.884 24.207 41.460 1.00 21.32 173 THR A N 1
ATOM 1270 C CA . THR A 1 161 ? 16.471 25.600 41.604 1.00 21.25 173 THR A CA 1
ATOM 1271 C C . THR A 1 161 ? 14.985 25.706 41.339 1.00 21.93 173 THR A C 1
ATOM 1272 O O . THR A 1 161 ? 14.479 25.151 40.357 1.00 22.64 173 THR A O 1
ATOM 1284 N N . GLU A 1 163 ? 11.160 27.860 40.948 1.00 22.55 175 GLU A N 1
ATOM 1285 C CA . GLU A 1 163 ? 10.594 28.984 40.219 1.00 23.22 175 GLU A CA 1
ATOM 1286 C C . GLU A 1 163 ? 10.921 30.324 40.874 1.00 23.22 175 GLU A C 1
ATOM 1287 O O . GLU A 1 163 ? 10.682 30.512 42.076 1.00 22.65 175 GLU A O 1
ATOM 1293 N N . GLY A 1 164 ? 11.449 31.245 40.064 1.00 22.63 176 GLY A N 1
ATOM 1294 C CA . GLY A 1 164 ? 11.679 32.616 40.491 1.00 22.35 176 GLY A CA 1
ATOM 1295 C C . GLY A 1 164 ? 12.933 32.820 41.328 1.00 21.70 176 GLY A C 1
ATOM 1296 O O . GLY A 1 164 ? 13.251 33.960 41.682 1.00 21.97 176 GLY A O 1
ATOM 1297 N N . CYS A 1 165 ? 13.677 31.746 41.599 1.00 20.33 177 CYS A N 1
ATOM 1298 C CA . CYS A 1 165 ? 14.821 31.815 42.512 1.00 20.38 177 CYS A CA 1
ATOM 1299 C C . CYS A 1 165 ? 16.172 31.991 41.807 1.00 19.87 177 CYS A C 1
ATOM 1300 O O . CYS A 1 165 ? 16.446 31.327 40.811 1.00 19.97 177 CYS A O 1
ATOM 1303 N N . SER A 1 166 ? 17.006 32.897 42.321 1.00 19.25 178 SER A N 1
ATOM 1304 C CA . SER A 1 166 ? 18.278 33.221 41.679 1.00 19.64 178 SER A CA 1
ATOM 1305 C C . SER A 1 166 ? 19.350 32.148 41.827 1.00 18.90 178 SER A C 1
ATOM 1306 O O . SER A 1 166 ? 20.345 32.185 41.102 1.00 18.54 178 SER A O 1
ATOM 1309 N N . SER A 1 167 ? 19.184 31.249 42.799 1.00 19.43 179 SER A N 1
ATOM 1310 C CA . SER A 1 167 ? 20.168 30.209 43.093 1.00 19.49 179 SER A CA 1
ATOM 1311 C C . SER A 1 167 ? 19.452 28.943 43.547 1.00 19.00 179 SER A C 1
ATOM 1312 O O . SER A 1 167 ? 18.289 29.002 43.935 1.00 18.78 179 SER A O 1
ATOM 1315 N N . PRO A 1 168 ? 20.167 27.808 43.551 1.00 18.38 180 PRO A N 1
ATOM 1316 C CA . PRO A 1 168 ? 19.592 26.533 44.015 1.00 18.09 180 PRO A CA 1
ATOM 1317 C C . PRO A 1 168 ? 19.125 26.572 45.486 1.00 18.58 180 PRO A C 1
ATOM 1318 O O . PRO A 1 168 ? 19.678 27.330 46.292 1.00 17.70 180 PRO A O 1
ATOM 1330 N N . VAL A 1 170 ? 18.613 26.079 49.350 1.00 20.68 182 VAL A N 1
ATOM 1331 C CA . VAL A 1 170 ? 19.557 26.047 50.447 1.00 21.24 182 VAL A CA 1
ATOM 1332 C C . VAL A 1 170 ? 18.936 25.183 51.535 1.00 21.66 182 VAL A C 1
ATOM 1333 O O . VAL A 1 170 ? 17.780 25.378 51.905 1.00 21.63 182 VAL A O 1
ATOM 1337 N N . VAL A 1 171 ? 19.683 24.200 52.013 1.00 22.24 183 VAL A N 1
ATOM 1338 C CA . VAL A 1 171 ? 19.184 23.328 53.069 1.00 23.06 183 VAL A CA 1
ATOM 1339 C C . VAL A 1 171 ? 20.287 23.138 54.079 1.00 23.43 183 VAL A C 1
ATOM 1340 O O . VAL A 1 171 ? 21.327 22.569 53.771 1.00 24.30 183 VAL A O 1
ATOM 1344 N N . LYS A 1 172 ? 20.075 23.645 55.283 1.00 23.98 184 LYS A N 1
ATOM 1345 C CA . LYS A 1 172 ? 21.131 23.656 56.273 1.00 25.30 184 LYS A CA 1
ATOM 1346 C C . LYS A 1 172 ? 20.527 23.720 57.668 1.00 25.93 184 LYS A C 1
ATOM 1347 O O . LYS A 1 172 ? 19.368 24.091 57.823 1.00 24.57 184 LYS A O 1
ATOM 1353 N N . PHE A 1 173 ? 21.309 23.377 58.685 1.00 27.63 185 PHE A N 1
ATOM 1354 C CA . PHE A 1 173 ? 20.836 23.608 60.052 1.00 29.26 185 PHE A CA 1
ATOM 1355 C C . PHE A 1 173 ? 20.553 25.072 60.321 1.00 30.14 185 PHE A C 1
ATOM 1356 O O . PHE A 1 173 ? 21.361 25.962 60.015 1.00 29.43 185 PHE A O 1
ATOM 1364 N N . ALA A 1 174 ? 19.386 25.307 60.911 1.00 31.49 186 ALA A N 1
ATOM 1365 C CA . ALA A 1 174 ? 18.925 26.644 61.221 1.00 33.29 186 ALA A CA 1
ATOM 1366 C C . ALA A 1 174 ? 19.839 27.328 62.225 1.00 34.93 186 ALA A C 1
ATOM 1367 O O . ALA A 1 174 ? 20.468 26.664 63.044 1.00 34.89 186 ALA A O 1
ATOM 1369 N N . ASP A 1 175 ? 19.899 28.651 62.134 1.00 37.09 187 ASP A N 1
ATOM 1370 C CA . ASP A 1 175 ? 20.629 29.482 63.076 1.00 38.96 187 ASP A CA 1
ATOM 1371 C C . ASP A 1 175 ? 19.870 29.493 64.400 1.00 39.58 187 ASP A C 1
ATOM 1372 O O . ASP A 1 175 ? 20.467 29.295 65.457 1.00 40.69 187 ASP A O 1
#